Protein AF-A0A847HV99-F1 (afdb_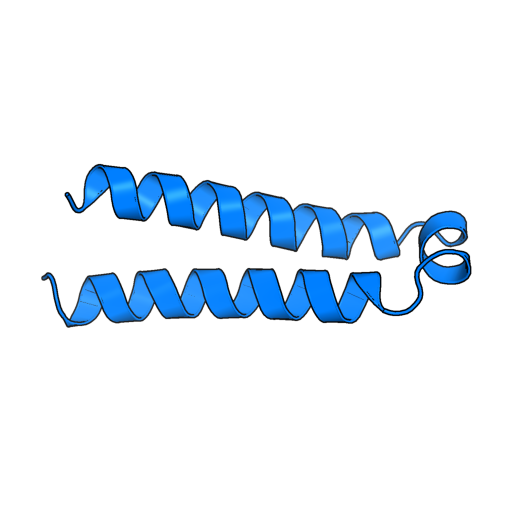monomer)

Solvent-accessible surface area (backbone atoms only — not comparable to full-atom values): 3024 Å² total; per-residue (Å²): 112,68,68,61,53,52,51,53,36,50,52,43,27,52,52,10,49,50,35,39,58,48,39,70,40,64,74,44,30,73,76,37,69,59,43,37,60,52,12,47,50,41,26,52,50,24,53,51,53,50,52,50,47,62,67,74,73,103

Secondary structure (DSSP, 8-state):
-HHHHHHHHHHHHHHHHHHHHHTTSHHHHHH-TTHHHHHHHHHHHHHHHHHHHHHH--

Sequence (58 aa):
MQEQLIRLSSYLFLAGVLLVFLTIVPAVRERFPRAFGLGFLVAVASVVLVLVAAVFFD

Foldseek 3Di:
DLVVLVVVLVVQLVQLVVLLVVCVPVVCCVVCVCSNVVSPVSNVVSVVSNVVCVVPVD

Mean predicted aligned error: 7.56 Å

Structure (mmCIF, N/CA/C/O backbone):
data_AF-A0A847HV99-F1
#
_entry.id   AF-A0A847HV99-F1
#
loop_
_atom_site.group_PDB
_atom_site.id
_atom_site.type_symbol
_atom_site.label_atom_id
_atom_site.label_alt_id
_atom_site.label_comp_id
_atom_site.label_asym_id
_atom_site.label_entity_id
_atom_site.label_seq_id
_atom_site.pdbx_PDB_ins_code
_atom_site.Cartn_x
_atom_site.Cartn_y
_atom_site.Cartn_z
_atom_site.occupancy
_atom_site.B_iso_or_equiv
_atom_site.auth_seq_id
_atom_site.auth_comp_id
_atom_site.auth_asym_id
_atom_site.auth_atom_id
_atom_site.pdbx_PDB_model_num
ATOM 1 N N . MET A 1 1 ? 13.986 4.237 -17.614 1.00 62.75 1 MET A N 1
ATOM 2 C CA . MET A 1 1 ? 12.530 4.051 -17.397 1.00 62.75 1 MET A CA 1
ATOM 3 C C . MET A 1 1 ? 12.224 3.015 -16.318 1.00 62.75 1 MET A C 1
ATOM 5 O O . MET A 1 1 ? 11.462 3.350 -15.422 1.00 62.75 1 MET A O 1
ATOM 9 N N . GLN A 1 2 ? 12.833 1.820 -16.337 1.00 66.38 2 GLN A N 1
ATOM 10 C CA . GLN A 1 2 ? 12.632 0.788 -15.299 1.00 66.38 2 GLN A CA 1
ATOM 11 C C . GLN A 1 2 ? 12.859 1.293 -13.862 1.00 66.38 2 GLN A C 1
ATOM 13 O O . GLN A 1 2 ? 12.003 1.095 -13.011 1.00 66.38 2 GLN A O 1
ATOM 18 N N . GLU A 1 3 ? 13.951 2.014 -13.588 1.00 75.94 3 GLU A N 1
ATOM 19 C CA . GLU A 1 3 ? 14.265 2.485 -12.225 1.00 75.94 3 GLU A CA 1
ATOM 20 C C . GLU A 1 3 ? 13.197 3.433 -11.638 1.00 75.94 3 GLU A C 1
ATOM 22 O O . GLU A 1 3 ? 12.849 3.349 -10.460 1.00 75.94 3 GLU A O 1
ATOM 27 N N . GLN A 1 4 ? 12.613 4.304 -12.470 1.00 79.12 4 GLN A N 1
ATOM 28 C CA . GLN A 1 4 ? 11.518 5.192 -12.060 1.00 79.12 4 GLN A CA 1
ATOM 29 C C . GLN A 1 4 ? 10.225 4.413 -11.791 1.00 79.12 4 GLN A C 1
ATOM 31 O O . GLN A 1 4 ? 9.540 4.699 -10.810 1.00 79.12 4 GLN A O 1
ATOM 36 N N . LEU A 1 5 ? 9.922 3.408 -12.621 1.00 74.25 5 LEU A N 1
ATOM 37 C CA . LEU A 1 5 ? 8.795 2.489 -12.431 1.00 74.25 5 LEU A CA 1
ATOM 38 C C . LEU A 1 5 ? 8.933 1.705 -11.121 1.00 74.25 5 LEU A C 1
ATOM 40 O O . LEU A 1 5 ? 7.986 1.644 -10.344 1.00 74.25 5 LEU A O 1
ATOM 44 N N . ILE A 1 6 ? 10.127 1.192 -10.822 1.00 79.31 6 ILE A N 1
ATOM 45 C CA . ILE A 1 6 ? 10.407 0.456 -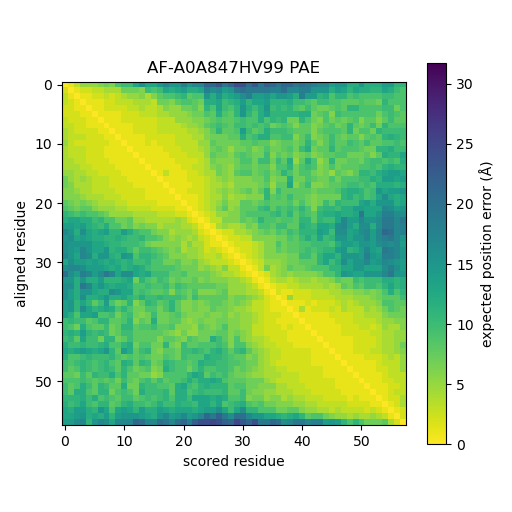9.582 1.00 79.31 6 ILE A CA 1
ATOM 46 C C . ILE A 1 6 ? 10.241 1.367 -8.360 1.00 79.31 6 ILE A C 1
ATOM 48 O O . ILE A 1 6 ? 9.602 0.970 -7.382 1.00 79.31 6 ILE A O 1
ATOM 52 N N . ARG A 1 7 ? 10.754 2.605 -8.410 1.00 81.69 7 ARG A N 1
ATOM 53 C CA . ARG A 1 7 ? 10.571 3.581 -7.320 1.00 81.69 7 ARG A CA 1
ATOM 54 C C . ARG A 1 7 ? 9.103 3.925 -7.097 1.00 81.69 7 ARG A C 1
ATOM 56 O O . ARG A 1 7 ? 8.651 3.906 -5.955 1.00 81.69 7 ARG A O 1
ATOM 63 N N . LEU A 1 8 ? 8.359 4.219 -8.163 1.00 81.81 8 LEU A N 1
ATOM 64 C CA . LEU A 1 8 ? 6.942 4.571 -8.064 1.00 81.81 8 LEU A CA 1
ATOM 65 C C . LEU A 1 8 ? 6.126 3.414 -7.467 1.00 81.81 8 LEU A C 1
ATOM 67 O O . LEU A 1 8 ? 5.358 3.624 -6.528 1.00 81.81 8 LEU A O 1
ATOM 71 N N . SER A 1 9 ? 6.356 2.190 -7.942 1.00 72.94 9 SER A N 1
ATOM 72 C CA . SER A 1 9 ? 5.705 0.989 -7.417 1.00 72.94 9 SER A CA 1
ATOM 73 C C . SER A 1 9 ? 6.075 0.705 -5.963 1.00 72.94 9 SER A C 1
ATOM 75 O O . SER A 1 9 ? 5.218 0.295 -5.185 1.00 72.94 9 SER A O 1
ATOM 77 N N . SER A 1 10 ? 7.321 0.975 -5.564 1.00 76.44 10 SER A N 1
ATOM 78 C CA . SER A 1 10 ? 7.770 0.827 -4.174 1.00 76.44 10 SER A CA 1
ATOM 79 C C . SER A 1 10 ? 7.064 1.810 -3.239 1.00 76.44 10 SER A C 1
ATOM 81 O O . SER A 1 10 ? 6.650 1.428 -2.146 1.00 76.44 10 SER A O 1
ATOM 83 N N . TYR A 1 11 ? 6.869 3.062 -3.668 1.00 84.94 11 TYR A N 1
ATOM 84 C CA . TYR A 1 11 ? 6.115 4.045 -2.887 1.00 84.94 11 TYR A CA 1
ATOM 85 C C . TYR A 1 11 ? 4.623 3.710 -2.807 1.00 84.94 11 TYR A C 1
ATOM 87 O O . TYR A 1 11 ? 4.033 3.842 -1.735 1.00 84.94 11 TYR A O 1
ATOM 95 N N . LEU A 1 12 ? 4.018 3.237 -3.901 1.00 76.56 12 LEU A N 1
ATOM 96 C CA . LEU A 1 12 ? 2.623 2.782 -3.908 1.00 76.56 12 LEU A CA 1
ATOM 97 C C . LEU A 1 12 ? 2.417 1.558 -3.010 1.00 76.56 12 LEU A C 1
ATOM 99 O O . LEU A 1 12 ? 1.461 1.516 -2.235 1.00 76.56 12 LEU A O 1
ATOM 103 N N . PHE A 1 13 ? 3.356 0.613 -3.042 1.00 76.50 13 PHE A N 1
ATOM 104 C CA . PHE A 1 13 ? 3.353 -0.543 -2.157 1.00 76.50 13 PHE A CA 1
ATOM 105 C C . PHE A 1 13 ? 3.479 -0.122 -0.691 1.00 76.50 13 PHE A C 1
ATOM 107 O O . PHE A 1 13 ? 2.668 -0.534 0.137 1.00 76.50 13 PHE A O 1
ATOM 114 N N . LEU A 1 14 ? 4.434 0.757 -0.373 1.00 82.19 14 LEU A N 1
ATOM 115 C CA . LEU A 1 14 ? 4.627 1.277 0.981 1.00 82.19 14 LEU A CA 1
ATOM 116 C C . LEU A 1 14 ? 3.376 2.008 1.494 1.00 82.19 14 LEU A C 1
ATOM 118 O O . LEU A 1 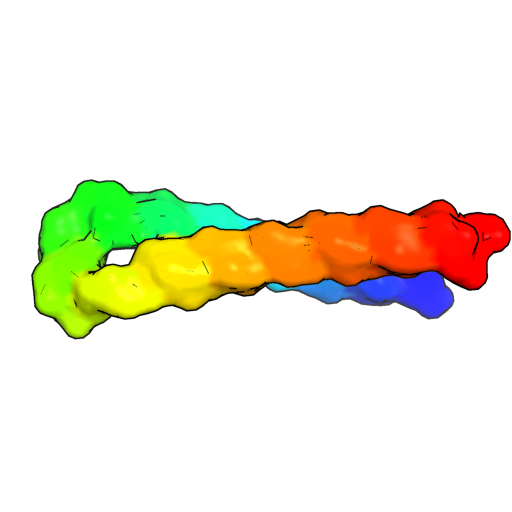14 ? 2.967 1.793 2.635 1.00 82.19 14 LEU A O 1
ATOM 122 N N . ALA A 1 15 ? 2.742 2.830 0.654 1.00 79.44 15 ALA A N 1
ATOM 123 C CA . ALA A 1 15 ? 1.503 3.530 0.988 1.00 79.44 15 ALA A CA 1
ATOM 124 C C . ALA A 1 15 ? 0.330 2.559 1.218 1.00 79.44 15 ALA A C 1
ATOM 126 O O . ALA A 1 15 ? -0.424 2.722 2.179 1.00 79.44 15 ALA A O 1
ATOM 127 N N . GLY A 1 16 ? 0.202 1.526 0.378 1.00 74.56 16 GLY A N 1
ATOM 128 C CA . GLY A 1 16 ? -0.788 0.461 0.545 1.00 74.56 16 GLY A CA 1
ATOM 129 C C . GLY A 1 16 ? -0.602 -0.297 1.860 1.00 74.56 16 GLY A C 1
ATOM 130 O O . GLY A 1 16 ? -1.550 -0.445 2.631 1.00 74.56 16 GLY A O 1
ATOM 131 N N . V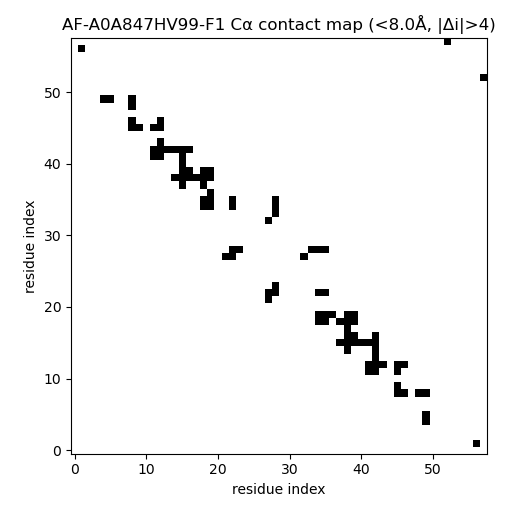AL A 1 17 ? 0.635 -0.697 2.171 1.00 78.56 17 VAL A N 1
ATOM 132 C CA . VAL A 1 17 ? 0.990 -1.368 3.431 1.00 78.56 17 VAL A CA 1
ATOM 133 C C . VAL A 1 17 ? 0.672 -0.479 4.634 1.00 78.56 17 VAL A C 1
ATOM 135 O O . VAL A 1 17 ? 0.022 -0.938 5.572 1.00 78.56 17 VAL A O 1
ATOM 138 N N . LEU A 1 18 ? 1.048 0.801 4.599 1.00 81.50 18 LEU A N 1
ATOM 139 C CA . LEU A 1 18 ? 0.728 1.757 5.662 1.00 81.50 18 LEU A CA 1
ATOM 140 C C . LEU A 1 18 ? -0.779 1.876 5.903 1.00 81.50 18 LEU A C 1
ATOM 142 O O . LEU A 1 18 ? -1.207 1.869 7.054 1.00 81.50 18 LEU A O 1
ATOM 146 N N . LEU A 1 19 ? -1.591 1.935 4.844 1.00 74.94 19 LEU A N 1
ATOM 147 C CA . LEU A 1 19 ? -3.051 1.962 4.965 1.00 74.94 19 LEU A CA 1
ATOM 148 C C . LEU A 1 19 ? -3.603 0.692 5.626 1.00 74.94 19 LEU A C 1
ATOM 150 O O . LEU A 1 19 ? -4.480 0.792 6.486 1.00 74.94 19 LEU A O 1
ATOM 154 N N . VAL A 1 20 ? -3.066 -0.486 5.289 1.00 73.31 20 VAL A N 1
ATOM 155 C CA . VAL A 1 20 ? -3.446 -1.747 5.949 1.00 73.31 20 VAL A CA 1
ATOM 156 C C . VAL A 1 20 ? -3.043 -1.729 7.427 1.00 73.31 20 VAL A C 1
ATOM 158 O O . VAL A 1 20 ? -3.858 -2.044 8.292 1.00 73.31 20 VAL A O 1
ATOM 161 N N . PHE A 1 21 ? -1.833 -1.292 7.770 1.00 75.31 21 PHE A N 1
ATOM 162 C CA . PHE A 1 21 ? -1.421 -1.216 9.176 1.00 75.31 21 PHE A CA 1
ATOM 163 C C . PHE A 1 21 ? -2.210 -0.173 9.971 1.00 75.31 21 PHE A C 1
ATOM 165 O O . PHE A 1 21 ? -2.576 -0.424 11.116 1.00 75.31 21 PHE A O 1
ATOM 172 N N . LEU A 1 22 ? -2.554 0.968 9.374 1.00 75.44 22 LEU A N 1
ATOM 173 C CA . LEU A 1 22 ? -3.366 1.993 10.034 1.00 75.44 22 LEU A CA 1
ATOM 174 C C . LEU A 1 22 ? -4.759 1.480 10.405 1.00 75.44 22 LEU A C 1
ATOM 176 O O . LEU A 1 22 ? -5.324 1.912 11.404 1.00 75.44 22 LEU A O 1
ATOM 180 N N . THR A 1 23 ? -5.296 0.515 9.661 1.00 67.12 23 THR A N 1
ATOM 181 C CA . THR A 1 23 ? -6.602 -0.083 9.970 1.00 67.12 23 THR A CA 1
ATOM 182 C C . THR A 1 23 ? -6.596 -1.078 11.136 1.00 67.12 23 THR A C 1
ATOM 184 O O . THR A 1 23 ? -7.672 -1.445 11.610 1.00 67.12 23 THR A O 1
ATOM 187 N N . ILE A 1 24 ? -5.419 -1.455 11.660 1.00 71.06 24 ILE A N 1
ATOM 188 C CA . ILE A 1 24 ? -5.297 -2.149 12.958 1.00 71.06 24 ILE A CA 1
ATOM 189 C C . ILE A 1 24 ? -5.724 -1.222 14.104 1.00 71.06 24 ILE A C 1
ATOM 191 O O . ILE A 1 24 ? -6.231 -1.694 15.122 1.00 71.06 24 ILE A O 1
ATOM 195 N N . VAL A 1 25 ? -5.572 0.096 13.941 1.00 78.50 25 VAL A N 1
ATOM 196 C CA . VAL A 1 25 ? -6.000 1.072 14.944 1.00 78.50 25 VAL A CA 1
ATOM 197 C C . VAL A 1 25 ? -7.535 1.166 14.930 1.00 78.50 25 VAL A C 1
ATOM 199 O O . VAL A 1 25 ? -8.110 1.597 13.925 1.00 78.50 25 VAL A O 1
ATOM 202 N N . PRO A 1 26 ? -8.232 0.822 16.032 1.00 66.38 26 PRO A N 1
ATOM 203 C CA . PRO A 1 26 ? -9.697 0.774 16.066 1.00 66.38 26 PRO A CA 1
ATOM 204 C C . PRO A 1 26 ? -10.347 2.125 15.727 1.00 66.38 26 PRO A C 1
ATOM 206 O O . PRO A 1 26 ? -11.325 2.162 14.986 1.00 66.38 26 PRO A O 1
ATOM 209 N N . ALA A 1 27 ? -9.733 3.239 16.143 1.00 72.69 27 ALA A N 1
ATOM 210 C CA . ALA A 1 27 ? -10.194 4.591 15.819 1.00 72.69 27 ALA A CA 1
ATOM 211 C C . ALA A 1 27 ? -10.173 4.907 14.307 1.00 72.69 27 ALA A C 1
ATOM 213 O O . ALA A 1 27 ? -11.011 5.656 13.805 1.00 72.69 27 ALA A O 1
ATOM 214 N N . VAL A 1 28 ? -9.224 4.334 13.558 1.00 65.25 28 VAL A N 1
ATOM 215 C CA . VAL A 1 28 ? -9.139 4.507 12.098 1.00 65.25 28 VAL A CA 1
ATOM 216 C C . VAL A 1 28 ? -10.164 3.618 11.406 1.00 65.25 28 VAL A C 1
ATOM 218 O O . VAL A 1 28 ? -10.823 4.055 10.463 1.00 65.25 28 VAL A O 1
ATOM 221 N N . ARG A 1 29 ? -10.347 2.392 11.905 1.00 65.88 29 ARG A N 1
ATOM 222 C CA . ARG A 1 29 ? -11.338 1.444 11.389 1.00 65.88 2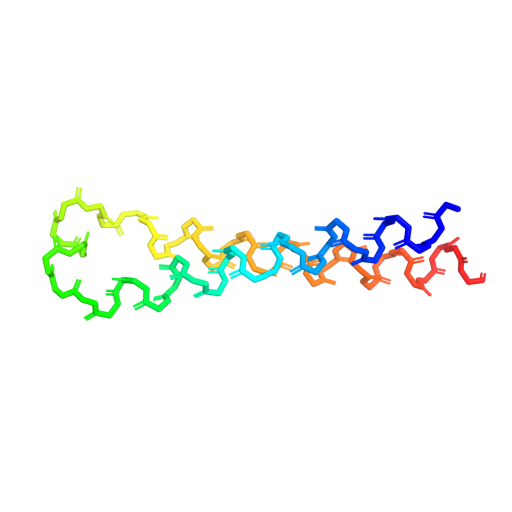9 ARG A CA 1
ATOM 223 C C . ARG A 1 29 ? -12.772 1.962 11.531 1.00 65.88 29 ARG A C 1
ATOM 225 O O . ARG A 1 29 ? -13.553 1.793 10.598 1.00 65.88 29 ARG A O 1
ATOM 232 N N . GLU A 1 30 ? -13.112 2.601 12.650 1.00 74.44 30 GLU A N 1
ATOM 233 C CA . GLU A 1 30 ? -14.440 3.201 12.855 1.00 74.44 30 GLU A CA 1
ATOM 234 C C . GLU A 1 30 ? -14.686 4.405 11.941 1.00 74.44 30 GLU A C 1
ATOM 236 O O . GLU A 1 30 ? -15.786 4.570 11.414 1.00 74.44 30 GLU A O 1
ATOM 241 N N . ARG A 1 31 ? -13.660 5.231 11.703 1.00 76.44 31 ARG A N 1
ATOM 242 C CA . ARG A 1 31 ? -13.793 6.441 10.880 1.00 76.44 31 ARG A CA 1
ATOM 243 C C . ARG A 1 31 ? -13.729 6.158 9.379 1.00 76.44 31 ARG A C 1
ATOM 245 O O . ARG A 1 31 ? -14.369 6.857 8.597 1.00 76.44 31 ARG A O 1
ATOM 252 N N . PHE A 1 32 ? -12.982 5.132 8.975 1.00 70.06 32 PHE A N 1
ATOM 253 C CA . PHE A 1 32 ? -12.782 4.750 7.578 1.00 70.06 32 PHE A CA 1
ATOM 254 C C . PHE A 1 32 ? -12.825 3.222 7.397 1.00 70.06 32 PHE A C 1
ATOM 256 O O . PHE A 1 32 ? -11.806 2.597 7.093 1.00 70.06 32 PHE A O 1
ATOM 263 N N . PRO A 1 33 ? -14.012 2.593 7.483 1.00 67.88 33 PRO A N 1
ATOM 264 C CA . PRO A 1 33 ? -14.152 1.135 7.397 1.00 67.88 33 PRO A CA 1
ATOM 265 C C . PRO A 1 33 ? -13.693 0.555 6.049 1.00 67.88 33 PRO A C 1
ATOM 267 O O . PRO A 1 33 ? -13.325 -0.613 5.960 1.00 67.88 33 PRO A O 1
ATOM 270 N N . ARG A 1 34 ? -13.674 1.376 4.990 1.00 75.75 34 ARG A N 1
ATOM 271 C CA . ARG A 1 34 ? -13.210 0.993 3.646 1.00 75.75 34 ARG A CA 1
ATOM 272 C C . ARG A 1 34 ? -11.706 1.197 3.424 1.00 75.75 34 ARG A C 1
ATOM 274 O O . ARG A 1 34 ? -11.195 0.734 2.408 1.00 75.75 34 ARG A O 1
ATOM 281 N N . ALA A 1 35 ? -10.990 1.852 4.346 1.00 72.44 35 ALA A N 1
ATOM 282 C CA . ALA A 1 35 ? -9.554 2.109 4.200 1.00 72.44 35 ALA A CA 1
ATOM 283 C C . ALA A 1 35 ? -8.725 0.817 4.181 1.00 72.44 35 ALA A C 1
ATOM 285 O O . ALA A 1 35 ? -7.739 0.758 3.455 1.00 72.44 35 ALA A O 1
ATOM 286 N N . PHE A 1 36 ? -9.164 -0.233 4.889 1.00 71.88 36 PHE A N 1
ATOM 287 C CA . PHE A 1 36 ? -8.519 -1.551 4.845 1.00 71.88 36 PHE A CA 1
ATOM 288 C C . PHE A 1 36 ? -8.580 -2.131 3.430 1.00 71.88 36 PHE A C 1
ATOM 290 O O . PHE A 1 36 ? -7.560 -2.498 2.857 1.00 71.88 36 PHE A O 1
ATOM 297 N N . GLY A 1 37 ? -9.783 -2.167 2.843 1.00 75.88 37 GLY A N 1
ATOM 298 C CA . GLY A 1 37 ? -9.994 -2.708 1.502 1.00 75.88 37 GLY A CA 1
ATOM 299 C C . GLY A 1 37 ? -9.246 -1.915 0.435 1.00 75.88 37 GLY A C 1
ATOM 300 O O . GLY A 1 37 ? -8.614 -2.510 -0.429 1.00 75.88 37 GLY A O 1
ATOM 301 N N . LEU A 1 38 ? -9.256 -0.581 0.529 1.00 77.75 38 LEU A N 1
ATOM 302 C CA . LEU A 1 38 ? -8.495 0.283 -0.375 1.00 77.75 38 LEU A CA 1
ATOM 303 C C . LEU A 1 38 ? -6.982 0.090 -0.218 1.00 77.75 38 LEU A C 1
ATOM 305 O O . LEU A 1 38 ? -6.298 -0.078 -1.221 1.00 77.75 38 LEU A O 1
ATOM 309 N N . GLY A 1 39 ? -6.461 0.060 1.012 1.00 73.62 39 GLY A N 1
ATOM 310 C CA . GLY A 1 39 ? -5.038 -0.174 1.279 1.00 73.62 39 GLY A CA 1
ATOM 311 C C . GLY A 1 39 ? -4.565 -1.531 0.765 1.00 73.62 39 GLY A C 1
ATOM 312 O O . GLY A 1 39 ? -3.538 -1.618 0.092 1.00 73.62 39 GLY A O 1
ATOM 313 N N . PHE A 1 40 ? -5.359 -2.576 1.002 1.00 74.50 40 PHE A N 1
ATOM 314 C CA . PHE A 1 40 ? -5.086 -3.922 0.510 1.00 74.50 40 PHE A CA 1
ATOM 315 C C . PHE A 1 40 ? -5.104 -3.984 -1.022 1.00 74.50 40 PHE A C 1
ATOM 317 O O . PHE A 1 40 ? -4.178 -4.516 -1.630 1.00 74.50 40 PHE A O 1
ATOM 324 N N . LEU A 1 41 ? -6.117 -3.391 -1.660 1.00 84.06 41 LEU A N 1
ATOM 325 C CA . LEU A 1 41 ? -6.251 -3.385 -3.117 1.00 84.06 41 LEU A CA 1
ATOM 326 C C . LEU A 1 41 ? -5.112 -2.602 -3.781 1.00 84.06 41 LEU A C 1
ATOM 328 O O . LEU A 1 41 ? -4.556 -3.067 -4.772 1.00 84.06 41 LEU A O 1
ATOM 332 N N . VAL A 1 42 ? -4.702 -1.471 -3.199 1.00 77.62 42 VAL A N 1
ATOM 333 C CA . VAL A 1 42 ? -3.536 -0.697 -3.653 1.00 77.62 42 VAL A CA 1
ATOM 334 C C . VAL A 1 42 ? -2.247 -1.506 -3.502 1.00 77.62 42 VAL A C 1
ATOM 336 O O . VAL A 1 42 ? -1.465 -1.567 -4.449 1.00 77.62 42 VAL A O 1
ATOM 339 N N . ALA A 1 43 ? -2.027 -2.171 -2.365 1.00 72.75 43 ALA A N 1
ATOM 340 C CA . ALA A 1 43 ? -0.838 -3.000 -2.159 1.00 72.75 43 ALA A CA 1
ATOM 341 C C . ALA A 1 43 ? -0.761 -4.151 -3.180 1.00 72.75 43 ALA A C 1
ATOM 343 O O . ALA A 1 43 ? 0.273 -4.334 -3.822 1.00 72.75 43 ALA A O 1
ATOM 344 N N . VAL A 1 44 ? -1.867 -4.871 -3.394 1.00 79.88 44 VAL A N 1
ATOM 345 C CA . VAL A 1 44 ? -1.954 -5.955 -4.387 1.00 79.88 44 VAL A CA 1
ATOM 346 C C . VAL A 1 44 ? -1.734 -5.425 -5.803 1.00 79.88 44 VAL A C 1
ATOM 348 O O . VAL A 1 44 ? -0.920 -5.979 -6.542 1.00 79.88 44 VAL A O 1
ATOM 351 N N . ALA A 1 45 ? -2.395 -4.326 -6.176 1.00 78.75 45 ALA A N 1
ATOM 352 C CA . ALA A 1 45 ? -2.224 -3.709 -7.488 1.00 78.75 45 ALA A CA 1
ATOM 353 C C . ALA A 1 45 ? -0.769 -3.285 -7.733 1.00 78.75 45 ALA A C 1
ATOM 355 O O . ALA A 1 45 ? -0.264 -3.479 -8.833 1.00 78.75 45 ALA A O 1
ATOM 356 N N . SER A 1 46 ? -0.078 -2.781 -6.705 1.00 73.94 46 SER A N 1
ATOM 357 C CA . SER A 1 46 ? 1.335 -2.386 -6.78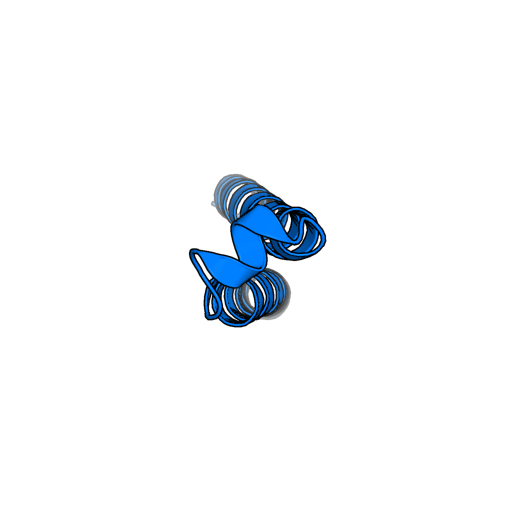5 1.00 73.94 46 SER A CA 1
ATOM 358 C C . SER A 1 46 ? 2.241 -3.576 -7.112 1.00 73.94 46 SER A C 1
ATOM 360 O O . SER A 1 46 ? 3.106 -3.472 -7.979 1.00 73.94 46 SER A O 1
ATOM 362 N N . VAL A 1 47 ? 2.017 -4.722 -6.459 1.00 75.19 47 VAL A N 1
ATOM 363 C CA . VAL A 1 47 ? 2.774 -5.960 -6.716 1.00 75.19 47 VAL A CA 1
ATOM 364 C C . VAL A 1 47 ? 2.521 -6.467 -8.134 1.00 75.19 47 VAL A C 1
ATOM 366 O O . VAL A 1 47 ? 3.468 -6.796 -8.846 1.00 75.19 47 VAL A O 1
ATOM 369 N N . VAL A 1 48 ? 1.260 -6.480 -8.573 1.00 84.44 48 VAL A N 1
ATOM 370 C CA . VAL A 1 48 ? 0.894 -6.882 -9.940 1.00 84.44 48 VAL A CA 1
ATOM 371 C C . VAL A 1 48 ? 1.562 -5.973 -10.973 1.00 84.44 48 VAL A C 1
ATOM 373 O O . VAL A 1 48 ? 2.093 -6.471 -11.960 1.00 84.44 48 VAL A O 1
ATOM 376 N N . LEU A 1 49 ? 1.599 -4.660 -10.733 1.00 79.25 49 LEU A N 1
ATOM 377 C CA . LEU A 1 49 ? 2.243 -3.692 -11.626 1.00 79.25 49 LEU A CA 1
ATOM 378 C C . LEU A 1 49 ? 3.741 -3.980 -11.793 1.00 79.25 49 LEU A C 1
ATOM 380 O O . LEU A 1 49 ? 4.248 -3.945 -12.912 1.00 79.25 49 LEU A O 1
ATOM 384 N N . VAL A 1 50 ? 4.436 -4.315 -10.701 1.00 75.81 50 VAL A N 1
ATOM 385 C CA . VAL A 1 50 ? 5.856 -4.702 -10.744 1.00 75.81 50 VAL A CA 1
ATOM 386 C C . VAL A 1 50 ? 6.049 -6.016 -11.491 1.00 75.81 50 VAL A C 1
ATOM 388 O O . VAL A 1 50 ? 6.930 -6.091 -12.338 1.00 75.81 50 VAL A O 1
ATOM 391 N N . LEU A 1 51 ? 5.225 -7.030 -11.219 1.00 78.06 51 LEU A N 1
ATOM 392 C CA . LEU A 1 51 ? 5.320 -8.32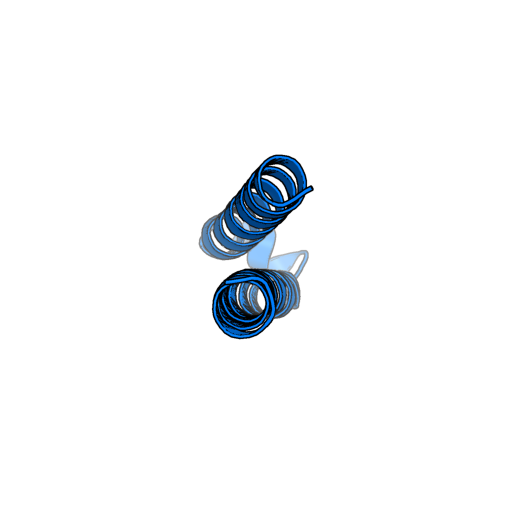7 -11.894 1.00 78.06 51 LEU A CA 1
ATOM 393 C C . LEU A 1 51 ? 5.075 -8.207 -13.400 1.00 78.06 51 LEU A C 1
ATOM 395 O O . LEU A 1 51 ? 5.828 -8.764 -14.188 1.00 78.06 51 LEU A O 1
ATOM 399 N N . VAL A 1 52 ? 4.059 -7.446 -13.810 1.00 84.38 52 VAL A N 1
ATOM 400 C CA . VAL A 1 52 ? 3.793 -7.167 -15.227 1.00 84.38 52 VAL A CA 1
ATOM 401 C C . VAL A 1 52 ? 4.968 -6.408 -15.838 1.00 84.38 52 VAL A C 1
ATOM 403 O O . VAL A 1 52 ? 5.447 -6.784 -16.904 1.00 84.38 52 VAL A O 1
ATOM 406 N N . ALA A 1 53 ? 5.488 -5.383 -15.159 1.00 77.50 53 ALA A N 1
ATOM 407 C CA . ALA A 1 53 ? 6.649 -4.654 -15.656 1.00 77.50 53 ALA A CA 1
ATOM 408 C C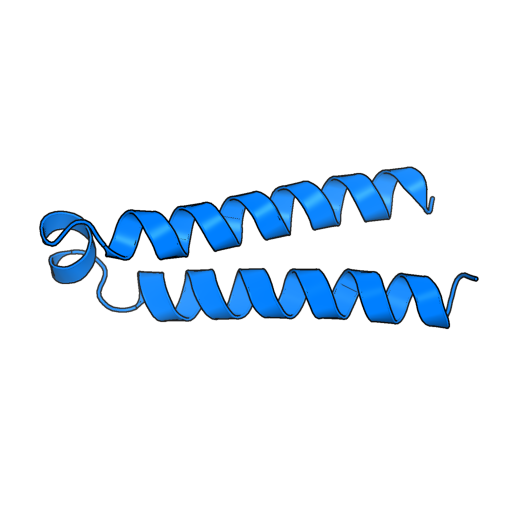 . ALA A 1 53 ? 7.872 -5.573 -15.841 1.00 77.50 53 ALA A C 1
ATOM 410 O O . ALA A 1 53 ? 8.543 -5.482 -16.861 1.00 77.50 53 ALA A O 1
ATOM 411 N N . ALA A 1 54 ? 8.112 -6.489 -14.904 1.00 75.69 54 ALA A N 1
ATOM 412 C CA . ALA A 1 54 ? 9.206 -7.457 -14.954 1.00 75.69 54 ALA A CA 1
ATOM 413 C C . ALA A 1 54 ? 9.002 -8.594 -15.971 1.00 75.69 54 ALA A C 1
ATOM 415 O O . AL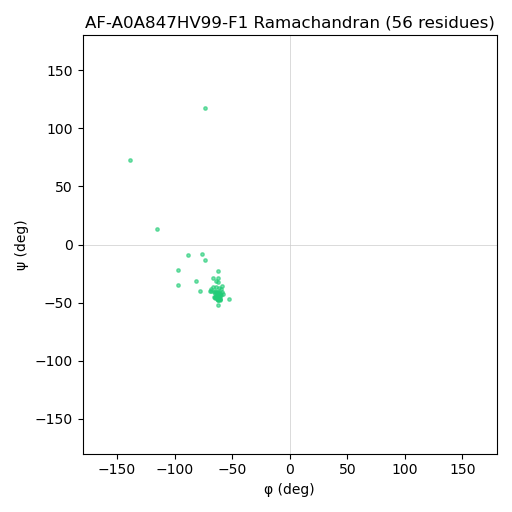A A 1 54 ? 9.935 -9.330 -16.231 1.00 75.69 54 ALA A O 1
ATOM 416 N N . VAL A 1 55 ? 7.800 -8.789 -16.519 1.00 84.31 55 VAL A N 1
ATOM 417 C CA . VAL A 1 55 ? 7.547 -9.800 -17.565 1.00 84.31 55 VAL A CA 1
ATOM 418 C C . VAL A 1 55 ? 7.577 -9.180 -18.961 1.00 84.31 55 VAL A C 1
ATOM 420 O O . VAL A 1 55 ? 7.981 -9.833 -19.915 1.00 84.31 55 VAL A O 1
ATOM 423 N N . PHE A 1 56 ? 7.120 -7.932 -19.097 1.00 77.94 56 PHE A N 1
ATOM 424 C CA . PHE A 1 56 ? 6.990 -7.262 -20.396 1.00 77.94 56 PHE A CA 1
ATOM 425 C C . PHE A 1 56 ? 8.164 -6.343 -20.755 1.00 77.94 56 PHE A C 1
ATOM 427 O O . PHE A 1 56 ? 8.323 -6.021 -21.930 1.00 77.94 56 PHE A O 1
ATOM 434 N N . PHE A 1 57 ? 8.934 -5.872 -19.770 1.00 67.69 57 PHE A N 1
ATOM 435 C CA . PHE A 1 57 ? 10.078 -4.974 -19.979 1.00 67.69 57 PHE A CA 1
ATOM 436 C C . PHE A 1 57 ? 11.422 -5.612 -19.595 1.00 67.69 57 PHE A C 1
ATOM 438 O O . PHE A 1 57 ? 12.402 -4.878 -19.458 1.00 67.69 57 PHE A O 1
ATOM 445 N N . ASP A 1 58 ? 11.448 -6.928 -19.387 1.00 54.28 58 ASP A N 1
ATOM 446 C CA . ASP A 1 58 ? 12.676 -7.732 -19.294 1.00 54.28 58 ASP A CA 1
ATOM 447 C C . ASP A 1 58 ? 13.206 -8.079 -20.692 1.00 54.28 58 ASP A C 1
ATOM 449 O O . ASP A 1 58 ? 12.369 -8.336 -21.593 1.00 54.28 58 ASP A O 1
#

Radius of gyration: 13.47 Å; Cα contacts (8 Å, |Δi|>4): 50; chains: 1; bounding box: 29×16×36 Å

pLDDT: mean 75.22, std 5.82, range [54.28, 84.94]